Protein AF-A0A926FGC3-F1 (afdb_monomer_lite)

Sequence (117 aa):
MSDAARIPTFQEFWPFYVSQHRKPGTRFLHFVGTTLGLVLFALAIPTGKPFLVLWGLVAAYGFAWIGHYFIEKNRPATFQYPAWSFLCDLKMYGLMWRGRMGAELERLALAGSHAPA

Radius of gyration: 15.79 Å; chains: 1; bounding box: 44×26×41 Å

Secondary structure (DSSP, 8-state):
----PPP--HHHHHHHHHHTT-SHHHHHHHHHHHHHHHHHHHHHHHHT-THHHHHHHHHHHHHHHHIIIIII-S--GGGT-HHHHHHHHHHHHHHHHTT-HHHHHHHHHHHHHTS--

Structure (mmCIF, N/CA/C/O backbone):
data_AF-A0A926FGC3-F1
#
_entry.id   AF-A0A926FGC3-F1
#
loop_
_atom_site.group_PDB
_atom_site.id
_atom_site.type_symbol
_atom_site.label_atom_id
_atom_site.label_alt_id
_atom_site.label_comp_id
_atom_site.label_asym_id
_atom_site.label_entity_id
_atom_site.label_seq_id
_atom_site.pdbx_PDB_ins_code
_atom_site.Cartn_x
_atom_site.Cartn_y
_atom_site.Cartn_z
_atom_site.occupancy
_atom_site.B_iso_or_equiv
_atom_site.auth_seq_id
_atom_site.auth_comp_id
_atom_site.auth_asym_id
_atom_site.auth_atom_id
_atom_site.pdbx_PDB_model_num
ATOM 1 N N . MET A 1 1 ? 24.913 -15.686 4.039 1.00 44.03 1 MET A N 1
ATOM 2 C CA . MET A 1 1 ? 23.900 -14.968 3.236 1.00 44.03 1 MET A CA 1
ATOM 3 C C . MET A 1 1 ? 24.564 -13.664 2.850 1.00 44.03 1 MET A C 1
ATOM 5 O O . MET A 1 1 ? 24.948 -12.951 3.761 1.00 44.03 1 MET A O 1
ATOM 9 N N . SER A 1 2 ? 24.867 -13.431 1.571 1.00 41.72 2 SER A N 1
ATOM 10 C CA . SER A 1 2 ? 25.546 -12.194 1.165 1.00 41.72 2 SER 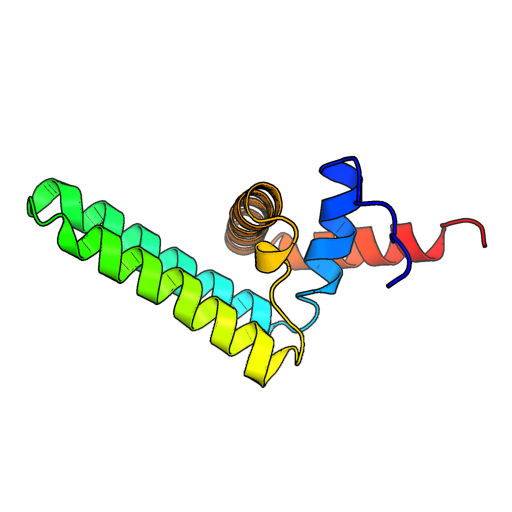A CA 1
ATOM 11 C C . SER A 1 2 ? 24.691 -10.997 1.577 1.00 41.72 2 SER A C 1
ATOM 13 O O . SER A 1 2 ? 23.502 -10.982 1.248 1.00 41.72 2 SER A O 1
ATOM 15 N N . ASP A 1 3 ? 25.281 -10.033 2.282 1.00 50.88 3 ASP A N 1
ATOM 16 C CA . ASP A 1 3 ? 24.683 -8.727 2.560 1.00 50.88 3 ASP A CA 1
ATOM 17 C C . ASP A 1 3 ? 24.415 -8.018 1.230 1.00 50.88 3 ASP A C 1
ATOM 19 O O . ASP A 1 3 ? 25.238 -7.264 0.713 1.00 50.88 3 ASP A O 1
ATOM 23 N N . ALA A 1 4 ? 23.260 -8.294 0.626 1.00 61.78 4 ALA A N 1
ATOM 24 C CA . ALA A 1 4 ? 22.728 -7.420 -0.399 1.00 61.78 4 ALA A CA 1
ATOM 25 C C . ALA A 1 4 ? 22.481 -6.075 0.291 1.00 61.78 4 ALA A C 1
ATOM 27 O O . ALA A 1 4 ? 21.656 -5.991 1.206 1.00 61.78 4 ALA A O 1
ATOM 28 N N . ALA A 1 5 ? 23.246 -5.054 -0.099 1.00 77.38 5 ALA A N 1
ATOM 29 C CA . ALA A 1 5 ? 23.115 -3.712 0.445 1.00 77.38 5 ALA A CA 1
ATOM 30 C C . ALA A 1 5 ? 21.637 -3.293 0.431 1.00 77.38 5 ALA A C 1
ATOM 32 O O . ALA A 1 5 ? 20.944 -3.439 -0.581 1.00 77.38 5 ALA A O 1
ATOM 33 N N . ARG A 1 6 ? 21.130 -2.819 1.576 1.00 87.69 6 ARG A N 1
ATOM 34 C CA . ARG A 1 6 ? 19.754 -2.318 1.661 1.00 87.69 6 ARG A CA 1
ATOM 35 C C . ARG A 1 6 ? 19.590 -1.141 0.705 1.00 87.69 6 ARG A C 1
ATOM 37 O O . ARG A 1 6 ? 20.492 -0.319 0.585 1.00 87.69 6 ARG A O 1
ATOM 44 N N . ILE A 1 7 ? 18.420 -1.036 0.082 1.00 92.12 7 ILE A N 1
ATOM 45 C CA . ILE A 1 7 ? 18.060 0.126 -0.731 1.00 92.12 7 ILE A CA 1
ATOM 46 C C . ILE A 1 7 ? 18.137 1.366 0.185 1.00 92.12 7 ILE A C 1
ATOM 48 O O . ILE A 1 7 ? 17.527 1.330 1.257 1.00 92.12 7 ILE A O 1
ATOM 52 N N . PRO A 1 8 ? 18.902 2.416 -0.172 1.00 91.44 8 PRO A N 1
ATOM 53 C CA . PRO A 1 8 ? 19.243 3.519 0.731 1.00 91.44 8 PRO A CA 1
ATOM 54 C C . PRO A 1 8 ? 18.245 4.682 0.709 1.00 91.44 8 PRO A C 1
ATOM 56 O O . PRO A 1 8 ? 18.141 5.408 1.698 1.00 91.44 8 PRO A O 1
ATOM 59 N N . THR A 1 9 ? 17.464 4.848 -0.366 1.00 94.50 9 THR A N 1
ATOM 60 C CA . THR A 1 9 ? 16.505 5.956 -0.494 1.00 94.50 9 THR A CA 1
ATOM 61 C C . THR A 1 9 ? 15.093 5.499 -0.853 1.00 94.50 9 THR A C 1
ATOM 63 O O . THR A 1 9 ? 14.878 4.501 -1.541 1.00 94.50 9 THR A O 1
ATOM 66 N N . PHE A 1 10 ? 14.093 6.286 -0.440 1.00 92.88 10 PHE A N 1
ATOM 67 C CA . PHE A 1 10 ? 12.699 6.056 -0.833 1.00 92.88 10 PHE A CA 1
ATOM 68 C C . PHE A 1 10 ? 12.501 6.150 -2.357 1.00 92.88 10 PHE A C 1
ATOM 70 O O . PHE A 1 10 ? 11.689 5.419 -2.926 1.00 92.88 10 PHE A O 1
ATOM 77 N N . GLN A 1 11 ? 13.247 7.037 -3.028 1.00 93.38 11 GLN A N 1
ATOM 78 C CA . GLN A 1 11 ? 13.176 7.214 -4.480 1.00 93.38 11 GLN A CA 1
ATOM 79 C C . GLN A 1 11 ? 13.626 5.955 -5.227 1.00 93.38 11 GLN A C 1
ATOM 81 O O . GLN A 1 11 ? 12.978 5.580 -6.201 1.00 93.38 11 GLN A O 1
ATOM 86 N N . GLU A 1 12 ? 14.674 5.284 -4.749 1.00 92.81 12 GLU A N 1
ATOM 87 C CA . GLU A 1 12 ? 15.134 3.997 -5.285 1.00 92.81 12 GLU A CA 1
ATOM 88 C C . GLU A 1 12 ? 14.224 2.837 -4.868 1.00 92.81 12 GLU A C 1
ATOM 90 O O . GLU A 1 12 ? 14.028 1.883 -5.622 1.00 92.81 12 GLU A O 1
ATOM 95 N N . PHE A 1 13 ? 13.605 2.929 -3.690 1.00 96.06 13 PHE A N 1
ATOM 96 C CA . PHE A 1 13 ? 12.678 1.907 -3.221 1.00 96.06 13 PHE A CA 1
ATOM 97 C C . PHE A 1 13 ? 11.369 1.887 -4.005 1.00 96.06 13 PHE A C 1
ATOM 99 O O . PHE A 1 13 ? 10.799 0.819 -4.198 1.00 96.06 13 PHE A O 1
ATOM 106 N N . TRP A 1 14 ? 10.878 3.032 -4.482 1.00 97.19 14 TRP A N 1
ATOM 107 C CA . TRP A 1 14 ? 9.600 3.088 -5.190 1.00 97.19 14 TRP A CA 1
ATOM 108 C C . TRP A 1 14 ? 9.553 2.203 -6.459 1.00 97.19 14 TRP A C 1
ATOM 110 O O . TRP A 1 14 ? 8.632 1.390 -6.558 1.00 97.19 14 TRP A O 1
ATOM 120 N N . PRO A 1 15 ? 10.521 2.264 -7.399 1.00 96.44 15 PRO A N 1
ATOM 121 C CA . PRO A 1 15 ? 10.596 1.322 -8.519 1.00 96.44 15 PRO A CA 1
ATOM 122 C C . PRO A 1 15 ? 10.642 -0.146 -8.073 1.00 96.44 15 PRO A C 1
ATOM 124 O O . PRO A 1 15 ? 9.923 -0.979 -8.630 1.00 96.44 15 PRO A O 1
ATOM 127 N N . PHE A 1 16 ? 11.424 -0.463 -7.032 1.00 95.81 16 PHE A N 1
ATOM 128 C CA . PHE A 1 16 ? 11.465 -1.809 -6.457 1.00 95.81 16 PHE A CA 1
ATOM 129 C C . PHE A 1 16 ? 10.087 -2.229 -5.928 1.00 95.81 16 PHE A C 1
ATOM 131 O O . PHE A 1 16 ? 9.582 -3.285 -6.302 1.00 95.81 16 PHE A O 1
ATOM 138 N N . TYR A 1 17 ? 9.428 -1.392 -5.130 1.00 97.44 17 TYR A N 1
ATOM 139 C CA . TYR A 1 17 ? 8.094 -1.652 -4.599 1.00 97.44 17 TYR A CA 1
ATOM 140 C C . TYR A 1 17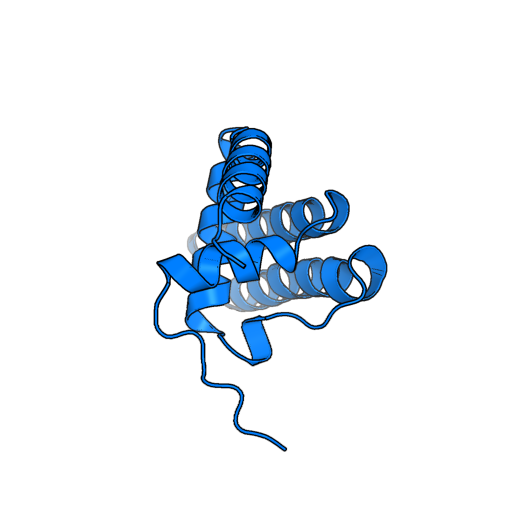 ? 7.075 -1.900 -5.718 1.00 97.44 17 TYR A C 1
ATOM 142 O O . TYR A 1 17 ? 6.335 -2.883 -5.670 1.00 97.44 17 TYR A O 1
ATOM 150 N N . VAL A 1 18 ? 7.062 -1.067 -6.763 1.00 97.56 18 VAL A N 1
ATOM 151 C CA . VAL A 1 18 ? 6.146 -1.237 -7.901 1.00 97.56 18 VAL A CA 1
ATOM 152 C C . VAL A 1 18 ? 6.432 -2.542 -8.649 1.00 97.56 18 VAL A C 1
ATOM 154 O O . VAL A 1 18 ? 5.499 -3.234 -9.059 1.00 97.56 18 VAL A O 1
ATOM 157 N N . SER A 1 19 ? 7.702 -2.947 -8.757 1.00 95.69 19 SER A N 1
ATOM 158 C CA . SER A 1 19 ? 8.077 -4.248 -9.328 1.00 95.69 19 SER A CA 1
ATOM 159 C C . SER A 1 19 ? 7.583 -5.449 -8.505 1.00 95.69 19 SER A C 1
ATOM 161 O O . SER A 1 19 ? 7.442 -6.541 -9.051 1.00 95.69 19 SER A O 1
ATOM 163 N N . GLN A 1 20 ? 7.270 -5.254 -7.218 1.00 97.25 20 GLN A N 1
ATOM 164 C CA . GLN A 1 20 ? 6.630 -6.262 -6.366 1.00 97.25 20 GLN A CA 1
ATOM 165 C C . GLN A 1 20 ? 5.097 -6.280 -6.487 1.00 97.25 20 GLN A C 1
ATOM 167 O O . GLN A 1 20 ? 4.457 -7.089 -5.822 1.00 97.25 20 GLN A O 1
ATOM 172 N N . HIS A 1 21 ? 4.516 -5.410 -7.319 1.00 97.88 21 HIS A N 1
ATOM 173 C CA . HIS A 1 21 ? 3.075 -5.261 -7.536 1.00 97.88 21 HIS A CA 1
ATOM 174 C C . HIS A 1 21 ? 2.760 -5.136 -9.033 1.00 97.88 21 HIS A C 1
ATOM 176 O O . HIS A 1 21 ? 1.987 -4.267 -9.452 1.00 97.88 21 HIS A O 1
ATOM 182 N N . ARG A 1 22 ? 3.389 -5.963 -9.879 1.00 96.06 22 ARG A N 1
ATOM 183 C CA . ARG A 1 22 ? 3.280 -5.864 -11.346 1.00 96.06 22 ARG A CA 1
ATOM 184 C C . ARG A 1 22 ? 1.911 -6.281 -11.854 1.00 96.06 22 ARG A C 1
ATOM 186 O O . ARG A 1 22 ? 1.443 -5.725 -12.852 1.00 96.06 22 ARG A O 1
ATOM 193 N N . LYS A 1 23 ? 1.233 -7.204 -11.173 1.00 97.94 23 LYS A N 1
ATOM 194 C CA . LYS A 1 23 ? -0.074 -7.698 -11.613 1.00 97.94 23 LYS A CA 1
ATOM 195 C C . LYS A 1 23 ? -1.203 -6.772 -11.133 1.00 97.94 23 LYS A C 1
ATOM 197 O O . LYS A 1 23 ? -1.244 -6.424 -9.951 1.00 97.94 23 LYS A O 1
ATOM 202 N N . PRO A 1 24 ? -2.158 -6.394 -12.010 1.00 98.00 24 PRO A N 1
ATOM 203 C CA . PRO A 1 24 ? -3.299 -5.556 -11.630 1.00 98.00 24 PRO A CA 1
ATOM 204 C C . PRO A 1 24 ? -4.096 -6.107 -10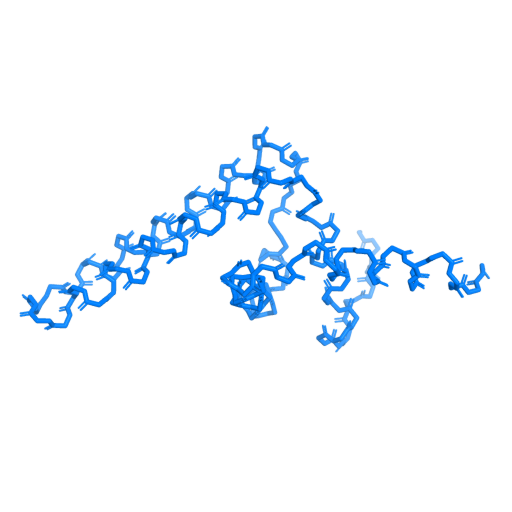.445 1.00 98.00 24 PRO A C 1
ATOM 206 O O . PRO A 1 24 ? -4.499 -5.333 -9.583 1.00 98.00 24 PRO A O 1
ATOM 209 N N . GLY A 1 25 ? -4.260 -7.432 -10.363 1.00 98.44 25 GLY A N 1
ATOM 210 C CA . GLY A 1 25 ? -4.966 -8.084 -9.259 1.00 98.44 25 GLY A CA 1
ATOM 211 C C . GLY A 1 25 ? -4.319 -7.839 -7.892 1.00 98.44 25 GLY A C 1
ATOM 212 O O . GLY A 1 25 ? -5.029 -7.553 -6.932 1.00 98.44 25 GLY A O 1
ATOM 213 N N . THR A 1 26 ? -2.983 -7.863 -7.804 1.00 98.44 26 THR A N 1
ATOM 214 C CA . THR A 1 26 ? -2.250 -7.554 -6.563 1.00 98.44 26 THR A CA 1
ATOM 215 C C . THR A 1 26 ? -2.550 -6.127 -6.110 1.00 98.44 26 THR A C 1
ATOM 217 O O . THR A 1 26 ? -2.968 -5.911 -4.975 1.00 98.44 26 THR A O 1
ATOM 220 N N . ARG A 1 27 ? -2.418 -5.151 -7.020 1.00 98.56 27 ARG A N 1
ATOM 221 C CA . ARG A 1 27 ? -2.710 -3.735 -6.733 1.00 98.56 27 ARG A CA 1
ATOM 222 C C . ARG A 1 27 ? -4.170 -3.517 -6.342 1.00 98.56 27 ARG A C 1
ATOM 224 O O . ARG A 1 27 ? -4.457 -2.745 -5.435 1.00 98.56 27 ARG A O 1
ATOM 231 N N . PHE A 1 28 ? -5.089 -4.212 -7.008 1.00 98.62 28 PHE A N 1
ATOM 232 C CA . PHE A 1 28 ? -6.515 -4.129 -6.714 1.00 98.62 28 PHE A CA 1
ATOM 233 C C . PHE A 1 28 ? -6.851 -4.645 -5.311 1.00 98.62 28 PHE A C 1
ATOM 235 O O . PHE A 1 28 ? -7.562 -3.964 -4.578 1.00 98.62 28 PHE A O 1
ATOM 242 N N . LEU A 1 29 ? -6.311 -5.795 -4.895 1.00 98.69 29 LEU A N 1
ATOM 243 C CA . LEU A 1 29 ? -6.545 -6.297 -3.537 1.00 98.69 29 LEU A CA 1
ATOM 244 C C . LEU A 1 29 ? -5.959 -5.367 -2.474 1.00 98.69 29 LEU A C 1
ATOM 246 O O . LEU A 1 29 ? -6.615 -5.112 -1.469 1.00 98.69 29 LEU A O 1
ATOM 250 N N . HIS A 1 30 ? -4.778 -4.801 -2.717 1.00 98.56 30 HIS A N 1
ATOM 251 C CA . HIS A 1 30 ? -4.215 -3.749 -1.864 1.00 98.56 30 HIS A CA 1
ATOM 252 C C . HIS A 1 30 ? -5.150 -2.547 -1.734 1.00 98.56 30 HIS A C 1
ATOM 254 O O . HIS A 1 30 ? -5.390 -2.067 -0.627 1.00 98.56 30 HIS A O 1
ATOM 260 N N . PHE A 1 31 ? -5.719 -2.087 -2.848 1.00 98.69 31 PHE A N 1
ATOM 261 C CA . PHE A 1 31 ? -6.685 -0.995 -2.851 1.00 98.69 31 PHE A CA 1
ATOM 262 C C . PHE A 1 31 ? -7.929 -1.334 -2.022 1.00 98.69 31 PHE A C 1
ATOM 264 O O . PHE A 1 31 ? -8.273 -0.573 -1.121 1.00 98.69 31 PHE A O 1
ATOM 271 N N . VAL A 1 32 ? -8.549 -2.497 -2.257 1.00 98.69 32 VAL A N 1
ATOM 272 C CA . VAL A 1 32 ? -9.729 -2.962 -1.505 1.00 98.69 32 VAL A CA 1
ATOM 273 C C . VAL A 1 32 ? -9.423 -3.077 -0.012 1.00 98.69 32 VAL A C 1
ATOM 275 O O . VAL A 1 32 ? -10.159 -2.527 0.806 1.00 98.69 32 VAL A O 1
ATOM 278 N N . GLY A 1 33 ? -8.323 -3.740 0.350 1.00 98.44 33 GLY A N 1
ATOM 279 C CA . GLY A 1 33 ? -7.895 -3.893 1.739 1.00 98.44 33 GLY A CA 1
ATOM 280 C C . GLY A 1 33 ? -7.666 -2.549 2.426 1.00 98.44 33 GLY A C 1
ATOM 281 O O . GLY A 1 33 ? -8.153 -2.332 3.534 1.00 98.44 33 GLY A O 1
ATOM 282 N N . THR A 1 34 ? -6.981 -1.623 1.751 1.00 98.31 34 THR A N 1
ATOM 283 C CA . THR A 1 34 ? -6.714 -0.275 2.273 1.00 98.31 34 THR A CA 1
ATOM 284 C C . THR A 1 34 ? -8.006 0.517 2.458 1.00 98.31 34 THR A C 1
ATOM 286 O O . THR A 1 34 ? -8.203 1.119 3.512 1.00 98.31 34 THR A O 1
ATOM 289 N N . THR A 1 35 ? -8.926 0.487 1.487 1.00 98.62 35 THR A N 1
ATOM 290 C CA . THR A 1 35 ? -10.237 1.142 1.612 1.00 98.62 35 THR A CA 1
ATOM 291 C C . THR A 1 35 ? -11.029 0.581 2.790 1.00 98.62 35 THR A C 1
ATOM 293 O O . THR A 1 35 ? -11.526 1.360 3.600 1.00 98.62 35 THR A O 1
ATOM 296 N N . LEU A 1 36 ? -11.112 -0.746 2.936 1.00 98.56 36 LEU A N 1
ATOM 297 C CA . LEU A 1 36 ? -11.793 -1.378 4.072 1.00 98.56 36 LEU A CA 1
ATOM 298 C C . LEU A 1 36 ? -11.149 -0.991 5.407 1.00 98.56 36 LEU A C 1
ATOM 300 O O . LEU A 1 36 ? -11.857 -0.648 6.352 1.00 98.56 36 LEU A O 1
ATOM 304 N N . GLY A 1 37 ? -9.816 -0.984 5.470 1.00 98.12 37 GLY A N 1
ATOM 305 C CA . GLY A 1 37 ? -9.070 -0.544 6.646 1.00 98.12 37 GLY A CA 1
ATOM 306 C C . GLY A 1 37 ? -9.396 0.895 7.047 1.00 98.12 37 GLY A C 1
ATOM 307 O O . GLY A 1 37 ? -9.696 1.157 8.211 1.00 98.12 37 GLY A O 1
ATOM 308 N N . LEU A 1 38 ? -9.410 1.817 6.079 1.00 97.81 38 LEU A N 1
ATOM 3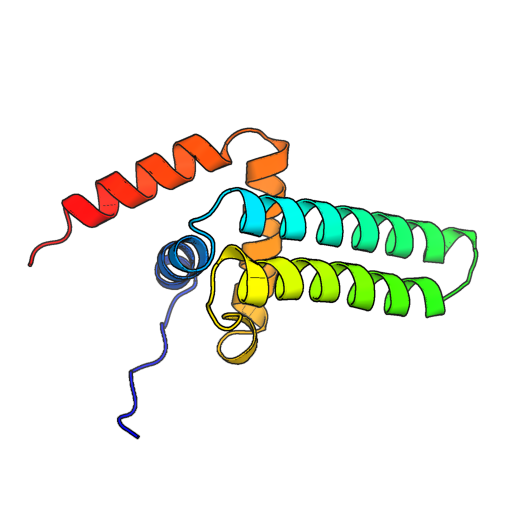09 C CA . LEU A 1 38 ? -9.752 3.224 6.304 1.00 97.81 38 LEU A CA 1
ATOM 310 C C . LEU A 1 38 ? -11.214 3.413 6.726 1.00 97.81 38 LEU A C 1
ATOM 312 O O . LEU A 1 38 ? -11.481 4.212 7.621 1.00 97.81 38 LEU A O 1
ATOM 316 N N . VAL A 1 39 ? -12.151 2.669 6.131 1.00 98.44 39 VAL A N 1
ATOM 317 C CA . VAL A 1 39 ? -13.567 2.692 6.533 1.00 98.44 39 VAL A CA 1
ATOM 318 C C . VAL A 1 39 ? -13.720 2.225 7.981 1.00 98.44 39 VAL A C 1
ATOM 320 O O . VAL A 1 39 ? -14.379 2.895 8.772 1.00 98.44 39 VAL A O 1
ATOM 323 N N . LEU A 1 40 ? -13.078 1.118 8.363 1.00 98.31 40 LEU A N 1
ATOM 324 C CA . LEU A 1 40 ? -13.132 0.606 9.735 1.00 98.31 40 LEU A CA 1
ATOM 325 C C . LEU A 1 40 ? -12.476 1.562 10.738 1.00 98.31 40 LEU A C 1
ATOM 327 O O . LEU A 1 40 ? -13.018 1.776 11.822 1.00 98.31 40 LEU A O 1
ATOM 331 N N . PHE A 1 41 ? -11.359 2.188 10.364 1.00 97.19 41 PHE A N 1
ATOM 332 C CA . PHE A 1 41 ? -10.726 3.226 11.173 1.00 97.19 41 PHE A CA 1
ATOM 333 C C . PHE A 1 41 ? -11.644 4.444 11.360 1.00 97.19 41 PHE A C 1
ATOM 335 O O . PHE A 1 41 ? -11.833 4.901 12.486 1.00 97.19 41 PHE A O 1
ATOM 342 N N . ALA A 1 42 ? -12.278 4.927 10.288 1.00 97.69 42 ALA A N 1
ATOM 343 C CA . ALA A 1 42 ? -13.225 6.037 10.354 1.00 97.69 42 ALA A CA 1
ATOM 344 C C . ALA A 1 42 ? -14.442 5.706 11.234 1.00 97.69 42 ALA A C 1
ATOM 346 O O . ALA A 1 42 ? -14.896 6.559 11.992 1.00 97.69 42 ALA A O 1
ATOM 347 N N . LEU A 1 43 ? -14.936 4.463 11.189 1.00 98.25 43 LEU A N 1
ATOM 348 C CA . LEU A 1 43 ? -16.040 3.992 12.031 1.00 98.25 43 LEU A CA 1
ATOM 349 C C . LEU A 1 43 ? -15.656 3.845 13.509 1.00 98.25 43 LEU A C 1
ATOM 351 O O . LEU A 1 43 ? -16.530 3.968 14.370 1.00 98.25 43 LEU A O 1
ATOM 355 N N . ALA A 1 44 ? -14.381 3.612 13.832 1.00 97.94 44 ALA A N 1
ATOM 356 C CA . ALA A 1 44 ? -13.916 3.488 15.216 1.00 97.94 44 ALA A CA 1
ATOM 357 C C . ALA A 1 44 ? -14.174 4.761 16.039 1.00 97.94 44 ALA A C 1
ATOM 359 O O . ALA A 1 44 ? -14.488 4.662 17.225 1.00 97.94 44 ALA A O 1
ATOM 360 N N . ILE A 1 45 ? -14.101 5.934 15.400 1.00 96.38 45 ILE A N 1
ATOM 361 C CA . ILE A 1 45 ? -14.250 7.244 16.046 1.00 96.38 45 ILE A CA 1
ATOM 362 C C . ILE A 1 45 ? -15.678 7.460 16.586 1.00 96.38 45 ILE A C 1
ATOM 364 O O . ILE A 1 45 ? -15.826 7.573 17.801 1.00 96.38 45 ILE A O 1
ATOM 368 N N . PRO A 1 46 ? -16.747 7.478 15.759 1.00 98.00 46 PRO A N 1
ATOM 369 C CA . PRO A 1 46 ? -18.102 7.734 16.249 1.00 98.00 46 PRO A CA 1
ATOM 370 C C . PRO A 1 46 ? -18.666 6.581 17.084 1.00 98.00 46 PRO A C 1
ATOM 372 O O . PRO A 1 46 ? -19.565 6.792 17.891 1.00 98.00 46 PRO A O 1
ATOM 375 N N . THR A 1 47 ? -18.168 5.355 16.897 1.00 97.44 47 THR A N 1
ATOM 376 C CA . THR A 1 47 ? -18.661 4.194 17.651 1.00 97.44 47 THR A CA 1
ATOM 377 C C . THR A 1 47 ? -17.949 3.989 18.986 1.00 97.44 47 THR A C 1
ATOM 379 O O . THR A 1 47 ? -18.435 3.201 19.796 1.00 97.44 47 THR A O 1
ATOM 382 N N . GLY A 1 48 ? -16.801 4.641 19.215 1.00 96.88 48 GLY A N 1
ATOM 383 C CA . GLY A 1 48 ? -15.967 4.430 20.402 1.00 96.88 48 GLY A CA 1
ATOM 384 C C . GLY A 1 48 ? -15.402 3.008 20.515 1.00 96.88 48 GLY A C 1
ATOM 385 O O . GLY A 1 48 ? -15.078 2.559 21.612 1.00 96.88 48 GLY A O 1
ATOM 386 N N . LYS A 1 49 ? -15.323 2.264 19.401 1.00 97.75 49 LYS A N 1
ATOM 387 C CA . LYS A 1 49 ? -14.947 0.841 19.368 1.00 97.75 49 LYS A CA 1
ATOM 388 C C . LYS A 1 49 ? -13.518 0.664 18.841 1.00 97.75 49 LYS A C 1
ATOM 390 O O . LYS A 1 49 ? -13.339 0.480 17.635 1.00 97.75 49 LYS A O 1
ATOM 395 N N . PRO A 1 50 ? -12.486 0.641 19.707 1.00 95.31 50 PRO A N 1
ATOM 396 C CA . PRO A 1 50 ? -11.091 0.565 19.263 1.00 95.31 50 PRO A CA 1
ATOM 397 C C . PRO A 1 50 ? -10.756 -0.742 18.529 1.00 95.31 50 PRO A C 1
ATOM 399 O O . PRO A 1 50 ? -9.858 -0.762 17.692 1.00 95.31 50 PRO A O 1
ATOM 402 N N . PHE A 1 51 ? -11.500 -1.829 18.765 1.00 97.31 51 PHE A N 1
ATOM 403 C CA . PHE A 1 51 ? -11.286 -3.102 18.066 1.00 97.31 51 PHE A CA 1
ATOM 404 C C . PHE A 1 51 ? -11.530 -3.013 16.546 1.00 97.31 51 PHE A C 1
ATOM 406 O O . PHE A 1 51 ? -11.008 -3.835 15.795 1.00 97.31 51 PHE A O 1
ATOM 413 N N . LEU A 1 52 ? -12.277 -2.007 16.069 1.00 97.81 52 LEU A N 1
ATOM 414 C CA . LEU A 1 52 ? -12.435 -1.752 14.633 1.00 97.81 52 LEU A CA 1
ATOM 415 C C . LEU A 1 52 ? -11.108 -1.359 13.974 1.00 97.81 52 LEU A C 1
ATOM 417 O O . LEU A 1 52 ? -10.884 -1.705 12.819 1.00 97.81 52 LEU A O 1
ATOM 421 N N . VAL A 1 53 ? -10.192 -0.726 14.715 1.00 97.25 53 VAL A N 1
ATOM 422 C CA . VAL A 1 53 ? -8.836 -0.432 14.230 1.00 97.25 53 VAL A CA 1
ATOM 423 C C . VAL A 1 53 ? -8.070 -1.728 13.970 1.00 97.25 53 VAL A C 1
ATOM 425 O O . VAL A 1 53 ? -7.453 -1.874 12.917 1.00 97.25 53 VAL A O 1
ATOM 428 N N . LEU A 1 54 ? -8.160 -2.703 14.883 1.00 97.19 54 LEU A N 1
ATOM 429 C CA . LEU A 1 54 ? -7.523 -4.010 14.708 1.00 97.19 54 LEU A CA 1
ATOM 430 C C . LEU A 1 54 ? -8.086 -4.745 13.486 1.00 97.19 54 LEU A C 1
ATOM 432 O O . LEU A 1 54 ? -7.315 -5.230 12.661 1.00 97.19 54 LEU A O 1
ATOM 436 N N . TRP A 1 55 ? -9.412 -4.773 13.320 1.00 97.75 55 TRP A N 1
ATOM 437 C CA . TRP A 1 55 ? -10.022 -5.348 12.116 1.00 97.75 55 TRP A CA 1
ATOM 438 C C . TRP A 1 55 ? -9.633 -4.601 10.844 1.00 97.75 55 TRP A C 1
ATOM 440 O O . TRP A 1 55 ? -9.443 -5.234 9.809 1.00 97.75 55 TRP A O 1
ATOM 450 N N . GLY A 1 56 ? -9.457 -3.282 10.921 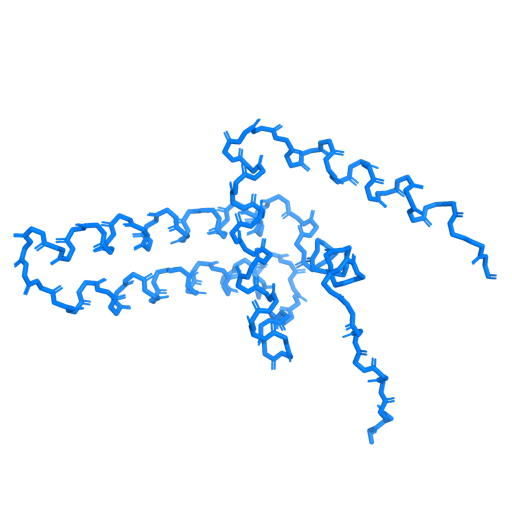1.00 97.94 56 GLY A N 1
ATOM 451 C CA . GLY A 1 56 ? -8.956 -2.479 9.814 1.00 97.94 56 GLY A CA 1
ATOM 452 C C . GLY A 1 56 ? -7.555 -2.901 9.377 1.00 97.94 56 GLY A C 1
ATOM 453 O O . GLY A 1 56 ? -7.315 -3.078 8.184 1.00 97.94 56 GLY A O 1
ATOM 454 N N . LEU A 1 57 ? -6.655 -3.146 10.334 1.00 96.25 57 LEU A N 1
ATOM 455 C CA . LEU A 1 57 ? -5.316 -3.670 10.054 1.00 96.25 57 LEU A CA 1
ATOM 456 C C . LEU A 1 57 ? -5.371 -5.084 9.465 1.00 96.25 57 LEU A C 1
ATOM 458 O O . LEU A 1 57 ? -4.693 -5.355 8.474 1.00 96.25 57 LEU A O 1
ATOM 462 N N . VAL A 1 58 ? -6.198 -5.970 10.029 1.00 97.81 58 VAL A N 1
ATOM 463 C CA . VAL A 1 58 ? -6.380 -7.339 9.515 1.00 97.81 58 VAL A CA 1
ATOM 464 C C . VAL A 1 58 ? -6.905 -7.319 8.080 1.00 97.81 58 VAL A C 1
ATOM 466 O O . VAL A 1 58 ? -6.394 -8.057 7.242 1.00 97.81 58 VAL A O 1
ATOM 469 N N . ALA A 1 59 ? -7.877 -6.460 7.769 1.00 97.56 59 ALA A N 1
ATOM 470 C CA . ALA A 1 59 ? -8.389 -6.305 6.413 1.00 97.56 59 ALA A CA 1
ATOM 471 C C . ALA A 1 59 ? -7.300 -5.777 5.464 1.00 97.56 59 ALA A C 1
ATOM 473 O O . ALA A 1 59 ? -7.032 -6.399 4.438 1.00 97.56 59 ALA A O 1
ATOM 474 N N . ALA A 1 60 ? -6.622 -4.683 5.819 1.00 96.88 60 ALA A N 1
ATOM 475 C CA . ALA A 1 60 ? -5.584 -4.098 4.973 1.00 96.88 60 ALA A CA 1
ATOM 476 C C . ALA A 1 60 ? -4.474 -5.108 4.636 1.00 96.88 60 ALA A C 1
ATOM 478 O O . ALA A 1 60 ? -4.209 -5.373 3.461 1.00 96.88 60 ALA A O 1
ATOM 479 N N . TYR A 1 61 ? -3.883 -5.741 5.654 1.00 95.81 61 TYR A N 1
ATOM 480 C CA . TYR A 1 61 ? -2.802 -6.704 5.452 1.00 95.81 61 TYR A CA 1
ATOM 481 C C . TYR A 1 61 ? -3.280 -8.035 4.871 1.00 95.81 61 TYR A C 1
ATOM 483 O O . TYR A 1 61 ? -2.592 -8.605 4.028 1.00 95.81 61 TYR A O 1
ATOM 491 N N . GLY A 1 62 ? -4.457 -8.525 5.266 1.00 97.75 62 GLY A N 1
ATOM 492 C CA . GLY A 1 62 ? -5.005 -9.787 4.772 1.00 97.75 62 GLY A CA 1
ATOM 493 C C . GLY A 1 62 ? -5.209 -9.767 3.259 1.00 97.75 62 GLY A C 1
ATOM 494 O O . GLY A 1 62 ? -4.720 -10.650 2.554 1.00 97.75 62 GLY A O 1
ATOM 495 N N . PHE A 1 63 ? -5.850 -8.721 2.734 1.00 98.56 63 PHE A N 1
ATOM 496 C CA . PHE A 1 63 ? -6.033 -8.563 1.290 1.00 98.56 63 PHE A CA 1
ATOM 497 C C . PHE A 1 63 ? -4.700 -8.353 0.553 1.00 98.56 63 PHE A C 1
ATOM 499 O O . PHE A 1 63 ? -4.476 -8.977 -0.488 1.00 98.56 63 PHE A O 1
ATOM 506 N N . ALA A 1 64 ? -3.789 -7.543 1.105 1.00 97.88 64 ALA A N 1
ATOM 507 C CA . ALA A 1 64 ? -2.453 -7.352 0.540 1.00 97.88 64 ALA A CA 1
ATOM 508 C C . ALA A 1 64 ? -1.690 -8.683 0.413 1.00 97.88 64 ALA A C 1
ATOM 510 O O . ALA A 1 64 ? -1.148 -9.007 -0.647 1.00 97.88 64 ALA A O 1
ATOM 511 N N . TRP A 1 65 ? -1.692 -9.497 1.470 1.00 97.88 65 TRP A N 1
ATOM 512 C CA . TRP A 1 65 ? -1.042 -10.806 1.483 1.00 97.88 65 TRP A CA 1
ATOM 513 C C . TRP A 1 65 ? -1.685 -11.787 0.512 1.00 97.88 65 TRP A C 1
ATOM 515 O O . TRP A 1 65 ? -0.956 -12.505 -0.172 1.00 97.88 65 TRP A O 1
ATOM 525 N N . ILE A 1 66 ? -3.016 -11.792 0.379 1.00 98.44 66 ILE A N 1
ATOM 526 C CA . ILE A 1 66 ? -3.684 -12.610 -0.642 1.00 98.44 66 ILE A CA 1
ATOM 527 C C . ILE A 1 66 ? -3.152 -12.244 -2.035 1.00 98.44 66 ILE A C 1
ATOM 529 O O . ILE A 1 66 ? -2.778 -13.127 -2.809 1.00 98.44 66 ILE A O 1
ATOM 533 N N . GLY A 1 67 ? -3.028 -10.949 -2.334 1.00 98.31 67 GLY A N 1
ATOM 534 C CA . GLY A 1 67 ? -2.425 -10.478 -3.580 1.00 98.31 67 GLY A CA 1
ATOM 535 C C . GLY A 1 67 ? -1.006 -11.002 -3.779 1.00 98.31 67 GLY A C 1
ATOM 536 O O . GLY A 1 67 ? -0.719 -11.629 -4.799 1.00 98.31 67 GLY A O 1
ATOM 537 N N . HIS A 1 68 ? -0.134 -10.811 -2.792 1.00 98.25 68 HIS A N 1
ATOM 538 C CA . HIS A 1 68 ? 1.262 -11.238 -2.880 1.00 98.25 68 HIS A CA 1
ATOM 539 C C . HIS A 1 68 ? 1.423 -12.751 -3.047 1.00 98.25 68 HIS A C 1
ATOM 541 O O . HIS A 1 68 ? 2.097 -13.206 -3.972 1.00 98.25 68 HIS A O 1
ATOM 547 N N . TYR A 1 69 ? 0.780 -13.551 -2.199 1.00 98.19 69 TYR A N 1
ATOM 548 C CA . TYR A 1 69 ? 1.001 -14.996 -2.179 1.00 98.19 69 TYR A CA 1
ATOM 549 C C . TYR A 1 69 ? 0.239 -15.745 -3.271 1.00 98.19 69 TYR A C 1
ATOM 551 O O . TYR A 1 69 ? 0.729 -16.762 -3.772 1.00 98.19 69 TYR A O 1
ATOM 559 N N . PHE A 1 70 ? -0.942 -15.267 -3.674 1.00 98.31 70 PHE A N 1
ATOM 560 C CA . PHE A 1 70 ? -1.786 -15.994 -4.621 1.00 98.31 70 PHE A CA 1
ATOM 561 C C . PHE A 1 70 ? -1.723 -15.444 -6.043 1.00 98.31 70 PHE A C 1
ATOM 563 O O . PHE A 1 70 ? -1.730 -16.258 -6.967 1.00 98.31 70 PHE A O 1
ATOM 570 N N . ILE A 1 71 ? -1.593 -14.127 -6.230 1.00 98.31 71 ILE A N 1
ATOM 571 C CA . ILE A 1 71 ? -1.559 -13.498 -7.560 1.00 98.31 71 ILE A CA 1
ATOM 572 C C . ILE A 1 71 ? -0.127 -13.194 -7.981 1.00 98.31 71 ILE A C 1
ATOM 574 O O . ILE A 1 71 ? 0.320 -13.701 -9.011 1.00 98.31 71 ILE A O 1
ATOM 578 N N . GLU A 1 72 ? 0.605 -12.392 -7.208 1.00 97.81 72 GLU A N 1
ATOM 579 C CA . GLU A 1 72 ? 1.963 -11.975 -7.566 1.00 97.81 72 GLU A CA 1
ATOM 580 C C . GLU A 1 72 ? 2.940 -13.152 -7.525 1.00 97.81 72 GLU A C 1
ATOM 582 O O . GLU A 1 72 ? 3.722 -13.311 -8.462 1.00 97.81 72 GLU A O 1
ATOM 587 N N . LYS A 1 73 ? 2.776 -14.035 -6.531 1.00 97.75 73 LYS A N 1
ATOM 588 C CA . LYS A 1 73 ? 3.677 -15.139 -6.164 1.00 97.75 73 LYS A CA 1
ATOM 589 C C . LYS A 1 73 ? 5.028 -14.651 -5.625 1.00 97.75 73 LYS A C 1
ATOM 591 O O . LYS A 1 73 ? 6.065 -15.239 -5.916 1.00 97.75 73 LYS A O 1
ATOM 596 N N . ASN A 1 74 ? 5.018 -13.595 -4.812 1.00 96.44 74 ASN A N 1
ATOM 597 C CA . ASN A 1 74 ? 6.196 -13.083 -4.107 1.00 96.44 74 ASN A CA 1
ATOM 598 C C . ASN A 1 74 ? 5.925 -12.915 -2.604 1.00 96.44 74 ASN A C 1
ATOM 600 O O . ASN A 1 74 ? 4.814 -13.126 -2.117 1.00 96.44 74 ASN A O 1
ATOM 604 N N . ARG A 1 75 ? 6.972 -12.567 -1.849 1.00 95.44 75 ARG A N 1
ATOM 605 C CA . ARG A 1 75 ? 6.840 -12.198 -0.437 1.00 95.44 75 ARG A CA 1
ATOM 606 C C . ARG A 1 75 ? 6.688 -10.675 -0.321 1.00 95.44 75 ARG A C 1
ATOM 608 O O . ARG A 1 75 ? 7.425 -9.967 -1.004 1.00 95.44 75 ARG A O 1
ATOM 615 N N . PRO A 1 76 ? 5.796 -10.170 0.549 1.00 95.88 76 PRO A N 1
ATOM 616 C CA . PRO A 1 76 ? 5.647 -8.740 0.801 1.00 95.88 76 PRO A CA 1
ATOM 617 C C . PRO A 1 76 ? 6.976 -8.054 1.141 1.00 95.88 76 PRO A C 1
ATOM 619 O O . PRO A 1 76 ? 7.706 -8.497 2.032 1.00 95.88 76 PRO A O 1
ATOM 622 N N . ALA A 1 77 ? 7.251 -6.923 0.486 1.00 93.12 77 ALA A N 1
ATOM 623 C CA . ALA A 1 77 ? 8.423 -6.094 0.776 1.00 93.12 77 ALA A CA 1
ATOM 624 C C . ALA A 1 77 ? 8.410 -5.537 2.211 1.00 93.12 77 ALA A C 1
ATOM 626 O O . ALA A 1 77 ? 9.474 -5.264 2.769 1.00 93.12 77 ALA A O 1
ATOM 627 N N . THR A 1 78 ? 7.230 -5.441 2.837 1.00 91.88 78 THR A N 1
ATOM 628 C CA . THR A 1 78 ? 7.029 -4.981 4.219 1.00 91.88 78 THR A CA 1
ATOM 629 C C . THR A 1 78 ? 7.880 -5.741 5.232 1.00 91.88 78 THR A C 1
ATOM 631 O O . THR A 1 78 ? 8.334 -5.142 6.201 1.00 91.88 78 THR A O 1
ATOM 634 N N . PHE A 1 79 ? 8.173 -7.028 5.002 1.00 93.31 79 PHE A N 1
ATOM 635 C CA . PHE A 1 79 ? 9.033 -7.802 5.906 1.00 93.31 79 PHE A CA 1
ATOM 636 C C . PHE A 1 79 ? 10.491 -7.339 5.911 1.00 93.31 79 PHE A C 1
ATOM 638 O O . PHE A 1 79 ? 11.214 -7.596 6.868 1.00 93.31 79 PHE A O 1
ATOM 645 N N . GLN A 1 80 ? 10.926 -6.658 4.853 1.00 91.56 80 GLN A N 1
ATOM 646 C CA . GLN A 1 80 ? 12.262 -6.085 4.760 1.00 91.56 80 GLN A CA 1
ATOM 647 C C . GLN A 1 80 ? 12.225 -4.579 5.029 1.00 91.56 80 GLN A C 1
ATOM 649 O O . GLN A 1 80 ? 13.023 -4.092 5.823 1.00 91.56 80 GLN A O 1
ATOM 654 N N . TYR A 1 81 ? 11.286 -3.843 4.427 1.00 94.06 81 TYR A N 1
ATOM 655 C CA . TYR A 1 81 ? 11.184 -2.381 4.485 1.00 94.06 81 TYR A CA 1
ATOM 656 C C . TYR A 1 81 ? 9.794 -1.947 4.978 1.00 94.06 81 TYR A C 1
ATOM 658 O O . TYR A 1 81 ? 8.993 -1.463 4.175 1.00 94.06 81 TYR A O 1
ATOM 666 N N . PRO A 1 82 ? 9.466 -2.104 6.274 1.00 94.62 82 PRO A N 1
ATOM 667 C CA . PRO A 1 82 ? 8.103 -1.906 6.768 1.00 94.62 82 PRO A CA 1
ATOM 668 C C . PRO A 1 82 ? 7.602 -0.471 6.563 1.00 94.62 82 PRO A C 1
ATOM 670 O O . PRO A 1 82 ? 6.551 -0.266 5.959 1.00 94.62 82 PRO A O 1
ATOM 673 N N . ALA A 1 83 ? 8.388 0.527 6.982 1.00 96.12 83 ALA A N 1
ATOM 674 C CA . ALA A 1 83 ? 8.004 1.935 6.871 1.00 96.12 83 ALA A CA 1
ATOM 675 C C . ALA A 1 83 ? 7.858 2.390 5.410 1.00 96.12 83 ALA A C 1
ATOM 677 O O . ALA A 1 83 ? 6.881 3.043 5.052 1.00 96.12 83 ALA A O 1
ATOM 678 N N . TRP A 1 84 ? 8.803 2.023 4.540 1.00 96.94 84 TRP A N 1
ATOM 679 C CA . TRP A 1 84 ? 8.718 2.403 3.131 1.00 96.94 84 TRP A CA 1
ATOM 680 C C . TRP A 1 84 ? 7.624 1.661 2.379 1.00 96.94 84 TRP A C 1
ATOM 682 O O . TRP A 1 84 ? 6.991 2.273 1.525 1.00 96.94 84 TRP A O 1
ATOM 692 N N . SER A 1 85 ? 7.368 0.391 2.701 1.00 96.75 85 SER A N 1
ATOM 693 C CA . SER A 1 85 ? 6.264 -0.358 2.092 1.00 96.75 85 SER A CA 1
ATOM 694 C C . SER A 1 85 ? 4.933 0.294 2.438 1.00 96.75 85 SER A C 1
ATOM 696 O O . SER A 1 85 ? 4.174 0.587 1.526 1.00 96.75 85 SER A O 1
ATOM 698 N N . PHE A 1 86 ? 4.721 0.675 3.702 1.00 96.19 86 PHE A N 1
ATOM 699 C CA . PHE A 1 86 ? 3.525 1.413 4.111 1.00 96.19 86 PHE A CA 1
ATOM 700 C C . PHE A 1 86 ? 3.364 2.750 3.363 1.00 96.19 86 PHE A C 1
ATOM 702 O O . PHE A 1 86 ? 2.301 3.046 2.822 1.00 96.19 86 PHE A O 1
ATOM 709 N N . LEU A 1 87 ? 4.427 3.559 3.269 1.00 98.00 87 LEU A N 1
ATOM 710 C CA . LEU A 1 87 ? 4.386 4.819 2.511 1.00 98.00 87 LEU A CA 1
ATOM 711 C C . LEU A 1 87 ? 4.120 4.592 1.014 1.00 98.00 87 LEU A C 1
ATOM 713 O O . LEU A 1 87 ? 3.433 5.388 0.370 1.00 98.00 87 LEU A O 1
ATOM 717 N N . CYS A 1 88 ? 4.650 3.506 0.452 1.00 98.06 88 CYS A N 1
ATOM 718 C CA . CYS A 1 88 ? 4.400 3.122 -0.930 1.00 98.06 88 CYS A CA 1
ATOM 719 C C . CYS A 1 88 ? 2.973 2.604 -1.145 1.00 98.06 88 CYS A C 1
ATOM 721 O O . CYS A 1 88 ? 2.386 2.954 -2.167 1.00 98.06 88 CYS A O 1
ATOM 723 N N . ASP A 1 89 ? 2.392 1.873 -0.190 1.00 97.75 89 ASP A N 1
ATOM 724 C CA . ASP A 1 89 ? 0.984 1.460 -0.211 1.00 97.75 89 ASP A CA 1
ATOM 725 C C . ASP A 1 89 ? 0.084 2.700 -0.291 1.00 97.75 89 ASP A C 1
ATOM 727 O O . ASP A 1 89 ? -0.768 2.794 -1.175 1.00 97.75 89 ASP A O 1
ATOM 731 N N . LEU A 1 90 ? 0.341 3.723 0.538 1.00 98.00 90 LEU A N 1
ATOM 732 C CA . LEU A 1 90 ? -0.386 5.000 0.484 1.00 98.00 90 LEU A CA 1
ATOM 733 C C . LEU A 1 90 ? -0.191 5.732 -0.853 1.00 98.00 90 LEU A C 1
ATOM 735 O O . LEU A 1 90 ? -1.152 6.252 -1.431 1.00 98.00 90 LEU A O 1
ATOM 739 N N . LYS A 1 91 ? 1.042 5.765 -1.378 1.00 98.44 91 LYS A N 1
ATOM 740 C CA . LYS A 1 91 ? 1.343 6.377 -2.681 1.00 98.44 91 LYS A CA 1
ATOM 741 C C . LYS A 1 91 ? 0.605 5.662 -3.817 1.00 98.44 91 LYS A C 1
ATOM 743 O O . LYS A 1 91 ? -0.023 6.333 -4.640 1.00 98.44 91 LYS A O 1
ATOM 748 N N . MET A 1 92 ? 0.657 4.330 -3.857 1.00 98.62 92 MET A N 1
ATOM 749 C CA . MET A 1 92 ? -0.038 3.495 -4.837 1.00 98.62 92 MET A CA 1
ATOM 750 C C . MET A 1 92 ? -1.553 3.678 -4.731 1.00 98.62 92 MET A C 1
ATOM 752 O O . MET A 1 92 ? -2.195 3.963 -5.740 1.00 98.62 92 MET A O 1
ATOM 756 N N . TYR A 1 93 ? -2.112 3.620 -3.520 1.00 98.69 93 TYR A N 1
ATOM 757 C CA . TYR A 1 93 ? -3.529 3.866 -3.252 1.00 98.69 93 TYR A CA 1
ATOM 758 C C . TYR A 1 93 ? -3.985 5.221 -3.808 1.00 98.69 93 TYR A C 1
ATOM 760 O O . TYR A 1 93 ? -4.958 5.302 -4.561 1.00 98.69 93 TYR A O 1
ATOM 768 N N . GLY A 1 94 ? -3.228 6.287 -3.529 1.00 98.69 94 GLY A N 1
ATOM 769 C CA . GLY A 1 94 ? -3.511 7.618 -4.058 1.00 98.69 94 GLY A CA 1
ATOM 770 C C . GLY A 1 94 ? -3.384 7.705 -5.583 1.00 98.69 94 GLY A C 1
ATOM 771 O O . GLY A 1 94 ? -4.152 8.416 -6.229 1.00 98.69 94 GLY A O 1
ATOM 772 N N . LEU A 1 95 ? -2.408 7.029 -6.199 1.00 98.69 95 LEU A N 1
ATOM 773 C CA . LEU A 1 95 ? -2.290 6.963 -7.664 1.00 98.69 95 LEU A CA 1
ATOM 774 C C . LEU A 1 95 ? -3.475 6.229 -8.300 1.00 98.69 95 LEU A C 1
ATOM 776 O O . LEU A 1 95 ? -3.969 6.680 -9.332 1.00 98.69 95 LEU A O 1
ATOM 780 N N . MET A 1 96 ? -3.946 5.145 -7.684 1.00 98.56 96 MET A N 1
ATOM 781 C CA . MET A 1 96 ? -5.106 4.387 -8.153 1.00 98.56 96 MET A CA 1
ATOM 782 C C . MET A 1 96 ? -6.388 5.215 -8.074 1.00 98.56 96 MET A C 1
ATOM 784 O O . MET A 1 96 ? -7.096 5.305 -9.072 1.00 98.56 96 MET A O 1
ATOM 788 N N . TRP A 1 97 ? -6.625 5.918 -6.961 1.00 98.31 97 TRP A N 1
ATOM 789 C CA . TRP A 1 97 ? -7.755 6.849 -6.827 1.00 98.31 97 TRP A CA 1
ATOM 790 C C . TRP A 1 97 ? -7.784 7.934 -7.905 1.00 98.31 97 TRP A C 1
ATOM 792 O O . TRP A 1 97 ? -8.848 8.314 -8.380 1.00 98.31 97 TRP A O 1
ATOM 802 N N . ARG A 1 98 ? -6.611 8.433 -8.310 1.00 98.44 98 ARG A N 1
ATOM 803 C CA . ARG A 1 98 ? -6.480 9.471 -9.346 1.00 98.44 98 ARG A CA 1
ATOM 804 C C . ARG A 1 98 ? -6.474 8.914 -10.774 1.00 98.44 98 ARG A C 1
ATOM 806 O O . ARG A 1 98 ? -6.291 9.692 -11.704 1.00 98.44 98 ARG A O 1
ATOM 813 N N . GLY A 1 99 ? -6.571 7.594 -10.959 1.00 97.94 99 GLY A N 1
ATOM 814 C CA . GLY A 1 99 ? -6.426 6.952 -12.270 1.00 97.94 99 GLY A CA 1
ATOM 815 C C . GLY A 1 99 ? -5.021 7.072 -12.879 1.00 97.94 99 GLY A C 1
ATOM 816 O O . GLY A 1 99 ? -4.849 6.886 -14.077 1.00 97.94 99 GLY A O 1
ATOM 817 N N . ARG A 1 100 ? -3.993 7.385 -12.076 1.00 98.25 100 ARG A N 1
ATOM 818 C CA . ARG A 1 100 ? -2.617 7.670 -12.537 1.00 98.25 100 ARG A CA 1
ATOM 819 C C . ARG A 1 100 ? -1.657 6.485 -12.426 1.00 98.25 100 ARG A C 1
ATOM 821 O O . ARG A 1 100 ? -0.499 6.607 -12.810 1.00 98.25 100 ARG A O 1
ATOM 828 N N . MET A 1 101 ? -2.108 5.343 -11.902 1.00 97.62 101 MET A N 1
ATOM 829 C CA . MET A 1 101 ? -1.233 4.180 -11.710 1.00 97.62 101 MET A CA 1
ATOM 830 C C . MET A 1 101 ? -0.715 3.601 -13.038 1.00 97.62 101 MET A C 1
ATOM 832 O O . MET A 1 101 ? 0.429 3.168 -13.093 1.00 97.62 101 MET A O 1
ATOM 836 N N . GLY A 1 102 ? -1.522 3.618 -14.107 1.00 96.94 102 GLY A N 1
ATOM 837 C CA . GLY A 1 102 ? -1.098 3.159 -15.439 1.00 96.94 102 GLY A CA 1
ATOM 838 C C . GLY A 1 102 ? 0.066 3.9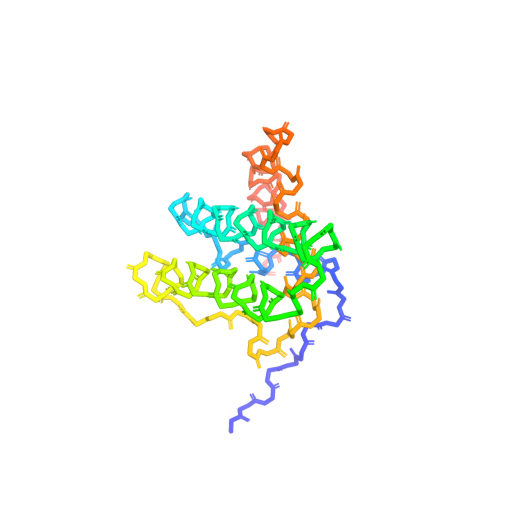82 -15.994 1.00 96.94 102 GLY A C 1
ATOM 839 O O . GLY A 1 102 ? 1.127 3.431 -16.270 1.00 96.94 102 GLY A O 1
ATOM 840 N N . ALA A 1 103 ? -0.091 5.309 -16.025 1.00 97.50 103 ALA A N 1
ATOM 841 C CA . ALA A 1 103 ? 0.958 6.229 -16.468 1.00 97.50 103 ALA A CA 1
ATOM 842 C C . ALA A 1 103 ? 2.246 6.108 -15.629 1.00 97.50 103 ALA A C 1
ATOM 844 O O . ALA A 1 103 ? 3.350 6.223 -16.151 1.00 97.50 103 ALA A O 1
ATOM 845 N N . GLU A 1 104 ? 2.126 5.840 -14.325 1.00 97.50 104 GLU A N 1
ATOM 846 C CA . GLU A 1 104 ? 3.295 5.630 -13.466 1.00 97.50 104 GLU A CA 1
ATOM 847 C C . GLU A 1 104 ? 4.038 4.321 -13.783 1.00 97.50 104 GLU A C 1
ATOM 849 O O . GLU A 1 104 ? 5.269 4.296 -13.742 1.00 97.50 104 GLU A O 1
ATOM 854 N N . LEU A 1 105 ? 3.321 3.244 -14.129 1.00 96.56 105 LEU A N 1
ATOM 855 C CA . LEU A 1 105 ? 3.941 1.996 -14.590 1.00 96.56 105 LEU A CA 1
ATOM 856 C C . LEU A 1 105 ? 4.708 2.214 -15.897 1.00 96.56 105 LEU A C 1
ATOM 858 O O . LEU A 1 105 ? 5.842 1.754 -16.013 1.00 96.56 105 LEU A O 1
ATOM 862 N N . GLU A 1 106 ? 4.120 2.943 -16.847 1.00 96.06 106 GLU A N 1
ATOM 863 C CA . GLU A 1 106 ? 4.763 3.299 -18.118 1.00 96.06 106 GLU A CA 1
ATOM 864 C C . GLU A 1 106 ? 6.017 4.151 -17.892 1.00 96.06 106 GLU A C 1
ATOM 866 O O . GLU A 1 106 ? 7.086 3.834 -18.413 1.00 96.06 106 GLU A O 1
ATOM 871 N N . ARG A 1 107 ? 5.927 5.178 -17.036 1.00 95.56 107 ARG A N 1
ATOM 872 C CA . ARG A 1 107 ? 7.069 6.027 -16.667 1.00 95.56 107 ARG A CA 1
ATOM 873 C C . ARG A 1 107 ? 8.228 5.210 -16.094 1.00 95.56 107 ARG A C 1
ATOM 875 O O . ARG A 1 107 ? 9.382 5.453 -16.439 1.00 95.56 107 ARG A O 1
ATOM 882 N N . LEU A 1 108 ? 7.934 4.259 -15.205 1.00 94.69 108 LEU A N 1
ATOM 883 C CA . LEU A 1 108 ? 8.945 3.394 -14.595 1.00 94.69 108 LEU A CA 1
ATOM 884 C C . LEU A 1 108 ? 9.528 2.381 -15.586 1.00 94.69 108 LEU A C 1
ATOM 886 O O . LEU A 1 108 ? 10.724 2.107 -15.521 1.00 94.69 108 LEU A O 1
ATOM 890 N N . ALA A 1 109 ? 8.719 1.861 -16.511 1.00 91.62 109 ALA A N 1
ATOM 891 C CA . ALA A 1 109 ? 9.197 0.981 -17.572 1.00 91.62 109 ALA A CA 1
ATOM 892 C C . ALA A 1 109 ? 10.191 1.704 -18.498 1.00 91.62 109 ALA A C 1
ATOM 894 O O . ALA A 1 109 ? 11.271 1.176 -18.752 1.00 91.62 109 ALA A O 1
ATOM 895 N N . LEU A 1 110 ? 9.871 2.935 -18.918 1.00 88.69 110 LEU A N 1
ATOM 896 C CA . LEU A 1 110 ? 10.752 3.769 -19.745 1.00 88.69 110 LEU A CA 1
ATOM 897 C C . LEU A 1 110 ? 12.043 4.161 -19.011 1.00 88.69 110 LEU A C 1
ATOM 899 O O . LEU A 1 110 ? 13.131 4.104 -19.578 1.00 88.69 110 LEU A O 1
ATOM 903 N N . ALA A 1 111 ? 11.947 4.526 -17.730 1.00 85.06 111 ALA A N 1
ATOM 904 C CA . ALA A 1 111 ? 13.126 4.840 -16.924 1.00 85.06 111 ALA A CA 1
ATOM 905 C C . ALA A 1 111 ? 14.060 3.625 -16.762 1.00 85.06 111 ALA A C 1
ATOM 907 O O . ALA A 1 111 ? 15.277 3.785 -16.770 1.00 85.06 111 ALA A O 1
ATOM 908 N N . GLY A 1 112 ? 13.500 2.414 -16.652 1.00 76.06 112 GLY A N 1
ATOM 909 C CA . GLY A 1 112 ? 14.267 1.169 -16.569 1.00 76.06 112 GLY A CA 1
ATOM 910 C C . GLY A 1 112 ? 14.929 0.753 -17.887 1.00 76.06 112 GLY A C 1
ATOM 911 O O . GLY A 1 112 ? 16.015 0.186 -17.853 1.00 76.06 112 GLY A O 1
ATOM 912 N N . SER A 1 113 ? 14.332 1.066 -19.044 1.00 65.06 113 SER A N 1
ATOM 913 C CA . SER A 1 113 ? 14.928 0.779 -20.361 1.00 65.06 113 SER A CA 1
ATOM 914 C C . SER A 1 113 ? 16.091 1.702 -20.745 1.00 65.06 113 SER A C 1
ATOM 916 O O . SER A 1 113 ? 16.806 1.407 -21.697 1.00 65.06 113 SER A O 1
ATOM 918 N N . HIS A 1 114 ? 16.279 2.815 -20.028 1.00 56.94 114 HIS A N 1
ATOM 919 C CA . HIS A 1 114 ? 17.342 3.796 -20.277 1.00 56.94 114 HIS A CA 1
ATOM 920 C C . HIS A 1 114 ? 18.460 3.780 -19.221 1.00 56.94 114 HIS A C 1
ATOM 922 O O . HIS A 1 114 ? 19.347 4.632 -19.267 1.00 56.94 114 HIS A O 1
ATOM 928 N N . ALA A 1 115 ? 18.439 2.840 -18.270 1.00 49.78 115 ALA A N 1
ATOM 929 C CA . ALA A 1 115 ? 19.547 2.669 -17.337 1.00 49.78 115 ALA A CA 1
ATOM 930 C C . ALA A 1 115 ? 20.771 2.099 -18.088 1.00 49.78 115 ALA A C 1
ATOM 932 O O . ALA A 1 115 ? 20.610 1.114 -18.813 1.00 49.78 115 ALA A O 1
ATOM 933 N N . PRO A 1 116 ? 21.973 2.700 -17.970 1.00 40.88 116 PRO A N 1
ATOM 934 C CA . PRO A 1 116 ? 23.178 2.136 -18.571 1.00 40.88 116 PRO A CA 1
ATOM 935 C C . PRO A 1 116 ? 23.454 0.747 -17.975 1.00 40.88 116 PRO A C 1
ATOM 937 O O . PRO A 1 116 ? 23.283 0.554 -16.770 1.00 40.88 116 PRO A O 1
ATOM 940 N N . ALA A 1 117 ? 23.809 -0.200 -18.850 1.00 41.28 117 ALA A N 1
ATOM 941 C CA . ALA A 1 117 ? 24.124 -1.591 -18.513 1.00 41.28 117 ALA A CA 1
ATOM 942 C C . ALA A 1 117 ? 25.333 -1.721 -17.576 1.00 41.28 117 ALA A C 1
ATOM 944 O O . ALA A 1 117 ? 26.253 -0.876 -17.681 1.00 41.28 117 ALA A O 1
#

pLDDT: mean 92.78, std 12.99, range [40.88, 98.69]

Foldseek 3Di:
DDPPDPDDDLVSVLLVLVVLVVDPQLLVLLLQLQVCLVVLVVVCVVVVPCVSNVVSVCSNVVSNVCSRVPPSVHDQCCVVVVVSNVVSSVVSNVCVVVVNNVVVVVVSVVVVVPDDD